Protein AF-A0A3R8XPY3-F1 (afdb_monomer_lite)

Foldseek 3Di:
DDDDDDDPCVVCVQDDPNDGNPDDDDPVVVVVVVVVVVVCVVCVVVCVVVVVVVCVVVDDDDPDDDDDDDDDDDDPDDWAWPDAPDDPPDDDDPPDDGTDTHDVVVVVVVVVVVPDPDDPPDPDPPPPPPDD

Structure (mmCIF, N/CA/C/O backbone):
data_AF-A0A3R8XPY3-F1
#
_entry.id   AF-A0A3R8XPY3-F1
#
loop_
_atom_site.group_PDB
_atom_site.id
_atom_site.type_symbol
_atom_site.label_atom_id
_atom_site.label_alt_id
_atom_site.label_comp_id
_atom_site.label_asym_id
_atom_site.label_entity_id
_atom_site.label_seq_id
_atom_site.pdbx_PDB_ins_code
_atom_site.Cartn_x
_atom_site.Cartn_y
_atom_site.Cartn_z
_atom_site.occupancy
_atom_site.B_iso_or_equiv
_atom_site.auth_seq_id
_atom_site.auth_comp_id
_atom_site.auth_asym_id
_atom_site.auth_atom_id
_atom_site.pdbx_PDB_model_num
ATOM 1 N N . MET A 1 1 ? -31.331 -24.062 71.871 1.00 56.03 1 MET A N 1
ATOM 2 C CA . MET A 1 1 ? -32.755 -23.672 71.747 1.00 56.03 1 MET A CA 1
ATOM 3 C C . MET A 1 1 ? -32.910 -22.832 70.481 1.00 56.03 1 MET A C 1
ATOM 5 O O . MET A 1 1 ? -32.129 -21.908 70.309 1.00 56.03 1 MET A O 1
ATOM 9 N N . LYS A 1 2 ? -33.806 -23.194 69.549 1.00 61.88 2 LYS A N 1
ATOM 10 C CA . LYS A 1 2 ? -33.984 -22.514 68.246 1.00 61.88 2 LYS A CA 1
ATOM 11 C C . LYS A 1 2 ? -35.329 -21.785 68.262 1.00 61.88 2 LYS A C 1
ATOM 13 O O . LYS A 1 2 ? -36.361 -22.442 68.312 1.00 61.88 2 LYS A O 1
ATOM 18 N N . ILE A 1 3 ? -35.306 -20.456 68.245 1.00 76.81 3 ILE A N 1
ATOM 19 C CA . ILE A 1 3 ? -36.506 -19.610 68.221 1.00 76.81 3 ILE A CA 1
ATOM 20 C C . ILE A 1 3 ? -36.728 -19.188 66.766 1.00 76.81 3 ILE A C 1
ATOM 22 O O . ILE A 1 3 ? -35.792 -18.726 66.115 1.00 76.81 3 ILE A O 1
ATOM 26 N N . ARG A 1 4 ? -37.935 -19.403 66.233 1.00 76.19 4 ARG A N 1
ATOM 27 C CA . ARG A 1 4 ? -38.327 -18.958 64.890 1.00 76.19 4 ARG A CA 1
ATOM 28 C C . ARG A 1 4 ? -39.340 -17.831 65.043 1.00 76.19 4 ARG A C 1
ATOM 30 O O . ARG A 1 4 ? -40.392 -18.038 65.637 1.00 76.19 4 ARG A O 1
ATOM 37 N N . PHE A 1 5 ? -39.014 -16.658 64.516 1.00 74.44 5 PHE A N 1
ATOM 38 C CA . PHE A 1 5 ? -39.911 -15.509 64.476 1.00 74.44 5 PHE A CA 1
ATOM 39 C C . PHE A 1 5 ? -40.626 -15.511 63.128 1.00 74.44 5 PHE A C 1
ATOM 41 O O . PHE A 1 5 ? -40.144 -14.921 62.174 1.00 74.44 5 PHE A O 1
ATOM 48 N N . SER A 1 6 ? -41.743 -16.228 63.022 1.00 70.56 6 SER A N 1
ATOM 49 C CA . SER A 1 6 ? -42.625 -16.135 61.856 1.00 70.56 6 SER A CA 1
ATOM 50 C C . SER A 1 6 ? -43.703 -15.095 62.147 1.00 70.56 6 SER A C 1
ATOM 52 O O . SER A 1 6 ? -44.677 -15.395 62.836 1.00 70.56 6 SER A O 1
ATOM 54 N N . SER A 1 7 ? -43.510 -13.863 61.674 1.00 73.75 7 SER A N 1
ATOM 55 C CA . SER A 1 7 ? -44.508 -12.795 61.794 1.00 73.75 7 SER A CA 1
ATOM 56 C C . SER A 1 7 ? -45.301 -12.679 60.495 1.00 73.75 7 SER A C 1
ATOM 58 O O . SER A 1 7 ? -44.720 -12.621 59.414 1.00 73.75 7 SER A O 1
ATOM 60 N N . SER A 1 8 ? -46.630 -12.598 60.582 1.00 66.81 8 SER A N 1
ATOM 61 C CA . SER A 1 8 ? -47.526 -12.415 59.427 1.00 66.81 8 SER A CA 1
ATOM 62 C C . SER A 1 8 ? -47.186 -11.176 58.583 1.00 66.81 8 SER A C 1
ATOM 64 O O . SER A 1 8 ? -47.416 -11.164 57.373 1.00 66.81 8 SER A O 1
ATOM 66 N N . LYS A 1 9 ? -46.540 -10.172 59.191 1.00 68.38 9 LYS A N 1
ATOM 67 C CA . LYS A 1 9 ? -46.055 -8.956 58.523 1.00 68.38 9 LYS A CA 1
ATOM 68 C C . LYS A 1 9 ? -44.892 -9.193 57.548 1.00 68.38 9 LYS A C 1
ATOM 70 O O . LYS A 1 9 ? -44.681 -8.386 56.650 1.00 68.38 9 LYS A O 1
ATOM 75 N N . GLU A 1 10 ? -44.150 -10.293 57.698 1.00 69.38 10 GLU A N 1
ATOM 76 C CA . GLU A 1 10 ? -43.049 -10.668 56.796 1.00 69.38 10 GLU A CA 1
ATOM 77 C C . GLU A 1 10 ? -43.572 -11.221 55.461 1.00 69.38 10 GLU A C 1
ATOM 79 O O . GLU A 1 10 ? -43.014 -10.937 54.404 1.00 69.38 10 GLU A O 1
ATOM 84 N N . GLN A 1 11 ? -44.681 -11.967 55.503 1.00 71.38 11 GLN A N 1
ATOM 85 C CA . GLN A 1 11 ? -45.302 -12.564 54.317 1.00 71.38 11 GLN A CA 1
ATOM 86 C C . GLN A 1 11 ? -46.193 -11.576 53.560 1.00 71.38 11 GLN A C 1
ATOM 88 O O . GLN A 1 11 ? -46.249 -11.621 52.333 1.00 71.38 11 GLN A O 1
ATOM 93 N N . GLN A 1 12 ? -46.888 -10.684 54.273 1.00 70.62 12 GLN A N 1
ATOM 94 C CA . GLN A 1 12 ? -47.794 -9.699 53.678 1.00 70.62 12 GLN A CA 1
ATOM 95 C C . GLN A 1 12 ? -47.474 -8.290 54.195 1.00 70.62 12 GLN A C 1
ATOM 97 O O . GLN A 1 12 ? -48.227 -7.731 54.990 1.00 70.62 12 GLN A O 1
ATOM 102 N N . PRO A 1 13 ? -46.373 -7.671 53.725 1.00 71.00 13 PRO A N 1
ATOM 103 C CA . PRO A 1 13 ? -45.927 -6.357 54.200 1.00 71.00 13 PRO A CA 1
ATOM 104 C C . PRO A 1 13 ? -46.901 -5.219 53.858 1.00 71.00 13 PRO A C 1
ATOM 106 O O . PRO A 1 13 ? -46.727 -4.099 54.322 1.00 71.00 13 PRO A O 1
ATOM 109 N N . THR A 1 14 ? -47.900 -5.494 53.018 1.00 75.19 14 THR A N 1
ATOM 110 C CA . THR A 1 14 ? -48.929 -4.557 52.549 1.00 75.19 14 THR A CA 1
ATOM 111 C C . THR A 1 14 ? -50.243 -4.660 53.338 1.00 75.19 14 THR A C 1
ATOM 113 O O . THR A 1 14 ? -51.165 -3.895 53.067 1.00 75.19 14 THR A O 1
ATOM 116 N N . GLN A 1 15 ? -50.346 -5.587 54.298 1.00 74.94 15 GLN A N 1
ATOM 117 C CA . GLN A 1 15 ? -51.476 -5.691 55.225 1.00 74.94 15 GLN A CA 1
ATOM 118 C C . GLN A 1 15 ? -51.039 -5.304 56.639 1.00 74.94 15 GLN A C 1
ATOM 120 O O . GLN A 1 15 ? -50.058 -5.833 57.161 1.00 74.94 15 GLN A O 1
ATOM 125 N N . ASP A 1 16 ? -51.802 -4.426 57.284 1.00 72.12 16 ASP A N 1
ATOM 126 C CA . ASP A 1 16 ? -51.691 -4.149 58.717 1.00 72.12 16 ASP A CA 1
ATOM 127 C C . ASP A 1 16 ? -53.064 -4.401 59.346 1.00 72.12 16 ASP A C 1
ATOM 129 O O . ASP A 1 16 ? -54.061 -3.824 58.922 1.00 72.12 16 ASP A O 1
ATOM 133 N N . GLN A 1 17 ? -53.137 -5.315 60.319 1.00 73.62 17 GLN A N 1
ATOM 134 C CA . GLN A 1 17 ? -54.380 -5.660 61.035 1.00 73.62 17 GLN A CA 1
ATOM 135 C C . GLN A 1 17 ? -55.571 -6.045 60.124 1.00 73.62 17 GLN A C 1
ATOM 137 O O . GLN A 1 17 ? -56.724 -5.779 60.450 1.00 73.62 17 GLN A O 1
ATOM 142 N N . GLY A 1 18 ? -55.306 -6.670 58.969 1.00 73.06 18 GLY A N 1
ATOM 143 C CA . GLY A 1 18 ? -56.343 -7.068 58.004 1.00 73.06 18 GLY A CA 1
ATOM 144 C C . GLY A 1 18 ? -56.825 -5.944 57.077 1.00 73.06 18 GLY A C 1
ATOM 145 O O . GLY A 1 18 ? -57.664 -6.190 56.214 1.00 73.06 18 GLY A O 1
ATOM 146 N N . LEU A 1 19 ? -56.272 -4.734 57.204 1.00 76.38 19 LEU A N 1
ATOM 147 C CA . LEU A 1 19 ? -56.508 -3.612 56.297 1.00 76.38 19 LEU A CA 1
ATOM 148 C C . LEU A 1 19 ? -55.343 -3.483 55.307 1.00 76.38 19 LEU A C 1
ATOM 150 O O . LEU A 1 19 ? -54.168 -3.526 55.682 1.00 76.38 19 LEU A O 1
ATOM 154 N N . GLN A 1 20 ? -55.668 -3.331 54.022 1.00 78.19 20 GLN A N 1
ATOM 155 C CA . GLN A 1 20 ? -54.670 -3.125 52.976 1.00 78.19 20 GLN A CA 1
ATOM 156 C C . GLN A 1 20 ? -54.136 -1.692 53.060 1.00 78.19 20 GLN A C 1
ATOM 158 O O . GLN A 1 20 ? -54.865 -0.729 52.824 1.00 78.19 20 GLN A O 1
ATOM 163 N N . VAL A 1 21 ? -52.853 -1.546 53.384 1.00 80.25 21 VAL A N 1
ATOM 164 C CA . VAL A 1 2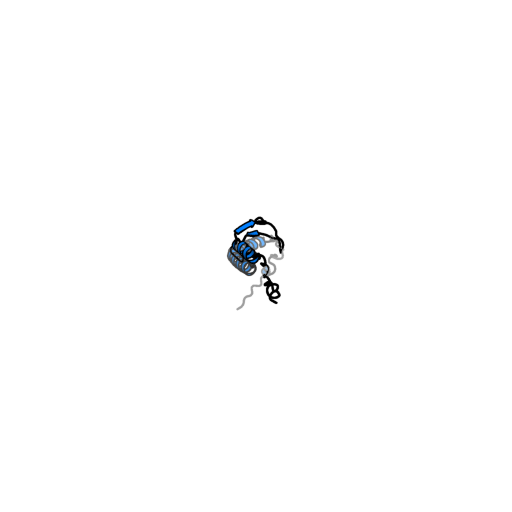1 ? -52.188 -0.243 53.414 1.00 80.25 21 VAL A CA 1
ATOM 165 C C . VAL A 1 21 ? -51.627 0.032 52.028 1.00 80.25 21 VAL A C 1
ATOM 167 O O . VAL A 1 21 ? -50.714 -0.651 51.564 1.00 80.25 21 VAL A O 1
ATOM 170 N N . LEU A 1 22 ? -52.173 1.041 51.349 1.00 78.00 22 LEU A N 1
ATOM 171 C CA . LEU A 1 22 ? -51.686 1.463 50.040 1.00 78.00 22 LEU A CA 1
ATOM 172 C C . LEU A 1 22 ? -50.342 2.188 50.195 1.00 78.00 22 LEU A C 1
ATOM 174 O O . LEU A 1 22 ? -50.270 3.412 50.295 1.00 78.00 22 LEU A O 1
ATOM 178 N N . TYR A 1 23 ? -49.256 1.421 50.234 1.00 77.75 23 TYR A N 1
ATOM 179 C CA . TYR A 1 23 ? -47.913 1.981 50.183 1.00 77.75 23 TYR A CA 1
ATOM 180 C C . TYR A 1 23 ? -47.628 2.555 48.794 1.00 77.75 23 TYR A C 1
ATOM 182 O O . TYR A 1 23 ? -47.934 1.940 47.771 1.00 77.75 23 TYR A O 1
ATOM 190 N N . ALA A 1 24 ? -46.986 3.723 48.754 1.00 73.75 24 ALA A N 1
ATOM 191 C CA . ALA A 1 24 ? -46.522 4.298 47.501 1.00 73.75 24 ALA A CA 1
ATOM 192 C C . ALA A 1 24 ? -45.521 3.343 46.817 1.00 73.75 24 ALA A C 1
ATOM 194 O O . ALA A 1 24 ? -44.626 2.808 47.487 1.00 73.75 24 ALA A O 1
ATOM 195 N N . PRO A 1 25 ? -45.621 3.138 45.491 1.00 74.00 25 PRO A N 1
ATOM 196 C CA . PRO A 1 25 ? -44.678 2.300 44.765 1.00 74.00 25 PRO A CA 1
ATOM 197 C C . PRO A 1 25 ? -43.265 2.871 44.930 1.00 74.00 25 PRO A C 1
ATOM 199 O O . PRO A 1 25 ? -42.967 4.002 44.544 1.00 74.00 25 PRO A O 1
ATOM 202 N N . GLY A 1 26 ? -42.379 2.099 45.559 1.00 73.56 26 GLY A N 1
ATOM 203 C CA . GLY A 1 26 ? -41.027 2.562 45.861 1.00 73.56 26 GLY A CA 1
ATOM 204 C C . GLY A 1 26 ? -40.217 2.820 44.586 1.00 73.56 26 GLY A C 1
ATOM 205 O O . GLY A 1 26 ? -40.106 1.941 43.733 1.00 73.56 26 GLY A O 1
ATOM 206 N N . LYS A 1 27 ? -39.558 3.985 44.484 1.00 74.06 27 LYS A N 1
ATOM 207 C CA . LYS A 1 27 ? -38.661 4.370 43.368 1.00 74.06 27 LYS A CA 1
ATOM 208 C C . LYS A 1 27 ? -37.317 3.619 43.376 1.00 74.06 27 LYS A C 1
ATOM 210 O O . LYS A 1 27 ? -36.253 4.213 43.233 1.00 74.06 27 LYS A O 1
ATOM 215 N N . ARG A 1 28 ? -37.335 2.298 43.551 1.00 77.81 28 ARG A N 1
ATOM 216 C CA . ARG A 1 28 ? -36.128 1.466 43.726 1.00 77.81 28 ARG A CA 1
ATOM 217 C C . ARG A 1 28 ? -35.260 1.413 42.465 1.00 77.81 28 ARG A C 1
ATOM 219 O O . ARG A 1 28 ? -34.055 1.203 42.565 1.00 77.81 28 ARG A O 1
ATOM 226 N N . LEU A 1 29 ? -35.858 1.630 41.291 1.00 80.25 29 LEU A N 1
ATOM 227 C CA . LEU A 1 29 ? -35.159 1.581 40.007 1.00 80.25 29 LEU A CA 1
ATOM 228 C C . LEU A 1 29 ? -34.138 2.718 39.854 1.00 80.25 29 LEU A C 1
ATOM 230 O O . LEU A 1 29 ? -33.006 2.462 39.461 1.00 80.25 29 LEU A O 1
ATOM 234 N N . ALA A 1 30 ? -34.495 3.947 40.244 1.00 81.06 30 ALA A N 1
ATOM 235 C CA . ALA A 1 30 ? -33.601 5.104 40.145 1.00 81.06 30 ALA A CA 1
ATOM 236 C C . ALA A 1 30 ? -32.339 4.939 41.011 1.00 81.06 30 ALA A C 1
ATOM 238 O O . ALA A 1 30 ? -31.238 5.287 40.591 1.00 81.06 30 ALA A O 1
ATOM 239 N N . PHE A 1 31 ? -32.482 4.354 42.205 1.00 83.44 31 PHE A N 1
ATOM 240 C CA . PHE A 1 31 ? -31.347 4.063 43.083 1.00 83.44 31 PHE A CA 1
ATOM 241 C C . PHE A 1 31 ? -30.472 2.921 42.553 1.00 83.44 31 PHE A C 1
ATOM 243 O O . PHE A 1 31 ? -29.251 3.026 42.620 1.00 83.44 31 PHE A O 1
ATOM 250 N N . LYS A 1 32 ? -31.064 1.866 41.974 1.00 87.38 32 LYS A N 1
ATOM 251 C CA . LYS A 1 32 ? -30.298 0.797 41.309 1.00 87.38 32 LYS A CA 1
ATOM 252 C C . LYS A 1 32 ? -29.501 1.332 40.117 1.00 87.38 32 LYS A C 1
ATOM 254 O O . LYS A 1 32 ? -28.331 0.999 39.978 1.00 87.38 32 LYS A O 1
ATOM 259 N N . LEU A 1 33 ? -30.106 2.203 39.306 1.00 92.81 33 LEU A N 1
ATOM 260 C CA . LEU A 1 33 ? -29.444 2.813 38.151 1.00 92.81 33 LEU A CA 1
ATOM 261 C C . LEU A 1 33 ? -28.214 3.627 38.576 1.00 92.81 33 LEU A C 1
ATOM 263 O O . LEU A 1 33 ? -27.145 3.477 37.998 1.00 92.81 33 LEU A O 1
ATOM 267 N N . ARG A 1 34 ? -28.347 4.431 39.640 1.00 93.69 34 ARG A N 1
ATOM 268 C CA . ARG A 1 34 ? -27.233 5.199 40.222 1.00 93.69 34 ARG A CA 1
ATOM 269 C C . ARG A 1 34 ? -26.059 4.306 40.624 1.00 93.69 34 ARG A C 1
ATOM 271 O O . ARG A 1 34 ? -24.921 4.628 40.303 1.00 93.69 34 ARG A O 1
ATOM 278 N N . TRP A 1 35 ? -26.331 3.180 41.283 1.00 95.12 35 TRP A N 1
ATOM 279 C CA . TRP A 1 35 ? -25.289 2.226 41.669 1.00 95.12 35 TRP A CA 1
ATOM 280 C C . TRP A 1 35 ? -24.612 1.567 40.468 1.00 95.12 35 TRP A C 1
ATOM 282 O O . TRP A 1 35 ? -23.389 1.448 40.463 1.00 95.12 35 TRP A O 1
ATOM 292 N N . TYR A 1 36 ? -25.367 1.200 39.430 1.00 95.75 36 TYR A N 1
ATOM 293 C CA . TYR A 1 36 ? -24.773 0.673 38.201 1.00 95.75 36 TYR A CA 1
ATOM 294 C C . TYR A 1 36 ? -23.927 1.710 37.461 1.00 95.75 36 TYR A C 1
ATOM 296 O O . TYR A 1 36 ? -22.892 1.341 36.924 1.00 95.75 36 TYR A O 1
ATOM 304 N N . LEU A 1 37 ? -24.304 2.994 37.471 1.00 95.94 37 LEU A N 1
ATOM 305 C CA . LEU A 1 37 ? -23.480 4.059 36.886 1.00 95.94 37 LEU A CA 1
ATOM 306 C C . LEU A 1 37 ? -22.149 4.224 37.623 1.00 95.94 37 LEU A C 1
ATOM 308 O O . LEU A 1 37 ? -21.117 4.367 36.977 1.00 95.94 37 LEU A O 1
ATOM 312 N N . ILE A 1 38 ? -22.156 4.161 38.958 1.00 95.75 38 ILE A N 1
ATOM 313 C CA . ILE A 1 38 ? -20.918 4.194 39.751 1.00 95.75 38 ILE A CA 1
ATOM 314 C C . ILE A 1 38 ? -20.063 2.960 39.446 1.00 95.75 38 ILE A C 1
ATOM 316 O O . ILE A 1 38 ? -18.877 3.098 39.163 1.00 95.75 38 ILE A O 1
ATOM 320 N N . LEU A 1 39 ? -20.661 1.763 39.444 1.00 96.75 39 LEU A N 1
ATOM 321 C CA . LEU A 1 39 ? -19.968 0.525 39.073 1.00 96.75 39 LEU A CA 1
ATOM 322 C C . LEU A 1 39 ? -19.361 0.615 37.671 1.00 96.75 39 LEU A C 1
ATOM 324 O O . LEU A 1 39 ? -18.202 0.262 37.491 1.00 96.75 39 LEU A O 1
ATOM 328 N N . LEU A 1 40 ? -20.113 1.125 36.695 1.00 96.81 40 LEU A N 1
ATOM 329 C CA . LEU A 1 40 ? -19.642 1.310 35.328 1.00 96.81 40 LEU A CA 1
ATOM 330 C C . LEU A 1 40 ? -18.508 2.336 35.263 1.00 96.81 40 LEU A C 1
ATOM 332 O O . LEU A 1 40 ? -17.534 2.100 34.565 1.00 96.81 40 LEU A O 1
ATOM 336 N N . ALA A 1 41 ? -18.589 3.444 36.003 1.00 96.81 41 ALA A N 1
ATOM 337 C CA . ALA A 1 41 ? -17.529 4.449 36.045 1.00 96.81 41 ALA A CA 1
ATOM 338 C C . ALA A 1 41 ? -16.225 3.883 36.631 1.00 96.81 41 ALA A C 1
ATOM 340 O O . ALA A 1 41 ? -15.150 4.138 36.097 1.00 96.81 41 ALA A O 1
ATOM 341 N N . VAL A 1 42 ? -16.322 3.069 37.685 1.00 97.81 42 VAL A N 1
ATOM 342 C CA . VAL A 1 42 ? -15.167 2.395 38.300 1.00 97.81 42 VAL A CA 1
ATOM 343 C C . VAL A 1 42 ? -14.612 1.290 37.394 1.00 97.81 42 VAL A C 1
ATOM 345 O O . VAL A 1 42 ? -13.399 1.122 37.305 1.00 97.81 42 VAL A O 1
ATOM 348 N N . LEU A 1 43 ? -15.478 0.553 36.694 1.00 97.88 43 LEU A N 1
ATOM 349 C CA . LEU A 1 43 ? -15.085 -0.531 35.787 1.00 97.88 43 LEU A CA 1
ATOM 350 C C . LEU A 1 43 ? -14.671 -0.031 34.390 1.00 97.88 43 LEU A C 1
ATOM 352 O O . LEU A 1 43 ? -14.037 -0.766 33.639 1.00 97.88 43 LEU A O 1
ATOM 356 N N . SER A 1 44 ? -15.001 1.214 34.043 1.00 97.50 44 SER A N 1
ATOM 357 C CA . SER A 1 44 ? -14.710 1.868 32.761 1.00 97.50 44 SER A CA 1
ATOM 358 C C . SER A 1 44 ? -13.262 1.690 32.295 1.00 97.50 44 SER A C 1
ATOM 360 O O . SER A 1 44 ? -13.074 1.169 31.195 1.00 97.50 44 SER A O 1
ATOM 362 N N . PRO A 1 45 ? -12.228 2.028 33.097 1.00 97.12 45 PRO A N 1
ATOM 363 C CA . PRO A 1 45 ? -10.842 1.862 32.663 1.00 97.12 45 PRO A CA 1
ATOM 364 C C . PRO A 1 45 ? -10.493 0.404 32.346 1.00 97.12 45 PRO A C 1
ATOM 366 O O . PRO A 1 45 ? -9.736 0.150 31.413 1.00 97.12 45 PRO A O 1
ATOM 369 N N . LEU A 1 46 ? -11.080 -0.561 33.063 1.00 97.19 46 LEU A N 1
ATOM 370 C CA . LEU A 1 46 ? -10.858 -1.982 32.803 1.00 97.19 46 LEU A CA 1
ATOM 371 C C . LEU A 1 46 ? -11.550 -2.438 31.512 1.00 97.19 46 LEU A C 1
ATOM 373 O O . LEU A 1 46 ? -10.938 -3.135 30.708 1.00 97.19 46 LEU A O 1
ATOM 377 N N . LEU A 1 47 ? -12.799 -2.016 31.287 1.00 96.69 47 LEU A N 1
ATOM 378 C CA . LEU A 1 47 ? -13.523 -2.291 30.041 1.00 96.69 47 LEU A CA 1
ATOM 379 C C . LEU A 1 47 ? -12.816 -1.671 28.835 1.00 96.69 47 LEU A C 1
ATOM 381 O O . LEU A 1 47 ? -12.719 -2.309 27.790 1.00 96.69 47 LEU A O 1
ATOM 385 N N . TRP A 1 48 ? -12.298 -0.451 28.987 1.00 96.50 48 TRP A N 1
ATOM 386 C CA . TRP A 1 48 ? -11.543 0.234 27.945 1.00 96.50 48 TRP A CA 1
ATOM 387 C C . TRP A 1 48 ? -10.245 -0.503 27.611 1.00 96.50 48 TRP A C 1
ATOM 389 O O . TRP A 1 48 ? -9.957 -0.715 26.437 1.00 96.50 48 TRP A O 1
ATOM 399 N N . LEU A 1 49 ? -9.495 -0.946 28.625 1.00 96.81 49 LEU A N 1
ATOM 400 C CA . LEU A 1 49 ? -8.262 -1.711 28.436 1.00 96.81 49 LEU A CA 1
ATOM 401 C C . LEU A 1 49 ? -8.527 -3.055 27.742 1.00 96.81 49 LEU A C 1
ATOM 403 O O . LEU A 1 49 ? -7.822 -3.437 26.813 1.00 96.81 49 LEU A O 1
ATOM 407 N N . LEU A 1 50 ? -9.564 -3.771 28.180 1.00 96.50 50 LEU A N 1
ATOM 408 C CA . LEU A 1 50 ? -9.918 -5.068 27.612 1.00 96.50 50 LEU A CA 1
ATOM 409 C C . LEU A 1 50 ? -10.430 -4.924 26.174 1.00 96.50 50 LEU A C 1
ATOM 411 O O . LEU A 1 50 ? -10.080 -5.719 25.305 1.00 96.50 50 LEU A O 1
ATOM 415 N N . GLY A 1 51 ? -11.227 -3.884 25.920 1.00 95.81 51 GLY A N 1
ATOM 416 C CA . GLY A 1 51 ? -11.741 -3.555 24.597 1.00 95.81 51 GLY A CA 1
ATOM 417 C C . GLY A 1 51 ? -10.633 -3.151 23.632 1.00 95.81 51 GLY A C 1
ATOM 418 O O . GLY A 1 51 ? -10.595 -3.667 22.523 1.00 95.81 51 GLY A O 1
ATOM 419 N N . SER A 1 52 ? -9.706 -2.282 24.044 1.00 92.06 52 SER A N 1
ATOM 420 C CA . SER A 1 52 ? -8.591 -1.863 23.188 1.00 92.06 52 SER A CA 1
ATOM 421 C C . SER A 1 52 ? -7.659 -3.026 22.857 1.00 92.06 52 SER A C 1
ATOM 423 O O . SER A 1 52 ? -7.275 -3.184 21.700 1.00 92.06 52 SER A O 1
ATOM 425 N N . TRP A 1 53 ? -7.369 -3.887 23.835 1.00 94.75 53 TRP A N 1
ATOM 426 C CA . TRP A 1 53 ? -6.568 -5.088 23.622 1.00 94.75 53 TRP A CA 1
ATOM 427 C C . TRP A 1 53 ? -7.249 -6.073 22.663 1.00 94.75 53 TRP A C 1
ATOM 429 O O . TRP A 1 53 ? -6.625 -6.542 21.714 1.00 94.75 53 TRP A O 1
ATOM 439 N N . LEU A 1 54 ? -8.545 -6.343 22.860 1.00 94.81 54 LEU A N 1
ATOM 440 C CA . LEU A 1 54 ? -9.311 -7.240 21.994 1.00 94.81 54 LEU A CA 1
ATOM 441 C C . LEU A 1 54 ? -9.461 -6.679 20.572 1.00 94.81 54 LEU A C 1
ATOM 443 O O . LEU A 1 54 ? -9.296 -7.416 19.606 1.00 94.81 54 LEU A O 1
ATOM 447 N N . LEU A 1 55 ? -9.740 -5.380 20.434 1.00 91.81 55 LEU A N 1
ATOM 448 C CA . LEU A 1 55 ? -9.823 -4.713 19.135 1.00 91.81 55 LEU A CA 1
ATOM 449 C C . LEU A 1 55 ? -8.478 -4.759 18.408 1.00 91.81 55 LEU A C 1
ATOM 451 O O . LEU A 1 55 ? -8.461 -5.120 17.240 1.00 91.81 55 LEU A O 1
ATOM 455 N N . GLY A 1 56 ? -7.364 -4.479 19.090 1.00 88.06 56 GLY A N 1
ATOM 456 C CA . GLY A 1 56 ? -6.026 -4.581 18.500 1.00 88.06 56 GLY A CA 1
ATOM 457 C C . GLY A 1 56 ? -5.635 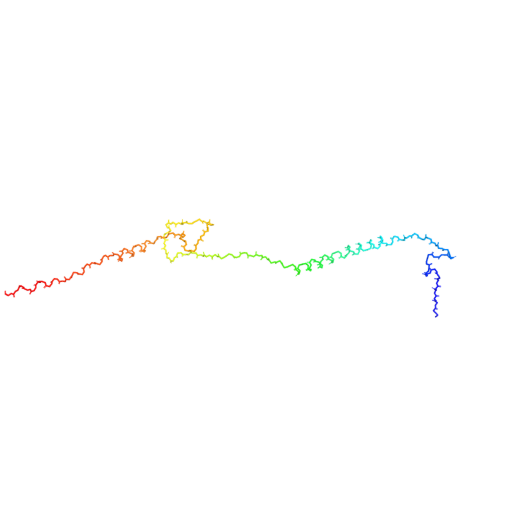-6.011 18.112 1.00 88.06 56 GLY A C 1
ATOM 458 O O . GLY A 1 56 ? -4.900 -6.204 17.151 1.00 88.06 56 GLY A O 1
ATOM 459 N N . ALA A 1 57 ? -6.147 -7.023 18.818 1.00 88.69 57 ALA A N 1
ATOM 460 C CA . ALA A 1 57 ? -5.930 -8.425 18.464 1.00 88.69 57 ALA A CA 1
ATOM 461 C C . ALA A 1 57 ? -6.770 -8.882 17.256 1.00 88.69 57 ALA A C 1
ATOM 463 O O . ALA A 1 57 ? -6.353 -9.777 16.523 1.00 88.69 57 ALA A O 1
ATOM 464 N N . LEU A 1 58 ? -7.959 -8.300 17.057 1.00 91.00 58 LEU A N 1
ATOM 465 C CA . LEU A 1 58 ? -8.871 -8.650 15.962 1.00 91.00 58 LEU A CA 1
ATOM 466 C C . LEU A 1 58 ? -8.636 -7.815 14.694 1.00 91.00 58 LEU A C 1
ATOM 468 O O . LEU A 1 58 ? -8.864 -8.310 13.589 1.00 91.00 58 LEU A O 1
ATOM 472 N N . LEU A 1 59 ? -8.208 -6.557 14.830 1.00 90.25 59 LEU A N 1
ATOM 473 C CA . LEU A 1 59 ? -7.890 -5.680 13.706 1.00 90.25 59 LEU A CA 1
ATOM 474 C C . LEU A 1 59 ? -6.453 -5.929 13.256 1.00 90.25 59 LEU A C 1
ATOM 476 O O . LEU A 1 59 ? -5.493 -5.492 13.882 1.00 90.25 59 LEU A O 1
ATOM 480 N N . VAL A 1 60 ? -6.313 -6.607 12.121 1.00 83.75 60 VAL A N 1
ATOM 481 C CA . VAL A 1 60 ? -5.021 -6.764 11.454 1.00 83.75 60 VAL A CA 1
ATOM 482 C C . VAL A 1 60 ? -4.733 -5.502 10.642 1.00 83.75 60 VAL A C 1
ATOM 484 O O . VAL A 1 60 ? -5.290 -5.304 9.562 1.00 83.75 60 VAL A O 1
ATOM 487 N N . GLU A 1 61 ? -3.853 -4.644 11.152 1.00 81.62 61 GLU A N 1
ATOM 488 C CA . GLU A 1 61 ? -3.300 -3.524 10.388 1.00 81.62 61 GLU A CA 1
ATOM 489 C C . GLU A 1 61 ? -2.191 -4.037 9.462 1.00 81.62 61 GLU A C 1
ATOM 491 O O . GLU A 1 61 ? -1.055 -4.262 9.873 1.00 81.62 61 GLU A O 1
ATOM 496 N N . ALA A 1 62 ? -2.531 -4.258 8.192 1.00 83.06 62 ALA A N 1
ATOM 497 C CA . ALA A 1 62 ? -1.569 -4.633 7.163 1.00 83.06 62 ALA A CA 1
ATOM 498 C C . ALA A 1 62 ? -1.207 -3.394 6.322 1.00 83.06 62 ALA A C 1
ATOM 500 O O . ALA A 1 62 ? -2.024 -2.975 5.494 1.00 83.06 62 ALA A O 1
ATOM 501 N N . PRO A 1 63 ? -0.015 -2.787 6.501 1.00 84.12 63 PRO A N 1
ATOM 502 C CA . PRO A 1 63 ? 0.418 -1.699 5.635 1.00 84.12 63 PRO A CA 1
ATOM 503 C C . PRO A 1 63 ? 0.565 -2.232 4.207 1.00 84.12 63 PRO A C 1
ATOM 505 O O . PRO A 1 63 ? 1.390 -3.101 3.928 1.00 84.12 63 PRO A O 1
ATOM 508 N N . ALA A 1 64 ? -0.264 -1.731 3.296 1.00 86.25 64 ALA A N 1
ATOM 509 C CA . ALA A 1 64 ? -0.210 -2.126 1.899 1.00 86.25 64 ALA A CA 1
ATOM 510 C C . ALA A 1 64 ? 0.945 -1.401 1.197 1.00 86.25 64 ALA A C 1
ATOM 512 O O . ALA A 1 64 ? 0.989 -0.170 1.171 1.00 86.25 64 ALA A O 1
ATOM 513 N N . GLN A 1 65 ? 1.859 -2.162 0.592 1.00 88.94 65 GLN A N 1
ATOM 514 C CA . GLN A 1 65 ? 2.888 -1.623 -0.293 1.00 88.94 65 GLN A CA 1
ATOM 515 C C . GLN A 1 65 ? 2.575 -2.006 -1.739 1.00 88.94 65 GLN A C 1
ATOM 517 O O . GLN A 1 65 ? 2.408 -3.180 -2.066 1.00 88.94 65 GLN A O 1
ATOM 522 N N . LEU A 1 66 ? 2.513 -1.005 -2.617 1.00 89.69 66 LEU A N 1
ATOM 523 C CA . LEU A 1 66 ? 2.357 -1.212 -4.053 1.00 89.69 66 LEU A CA 1
ATOM 524 C C . LEU A 1 66 ? 3.739 -1.415 -4.678 1.00 89.69 66 LEU A C 1
ATOM 526 O O . LEU A 1 66 ? 4.555 -0.494 -4.703 1.00 89.69 66 LEU A O 1
ATOM 530 N N . VAL A 1 67 ? 4.001 -2.621 -5.180 1.00 88.44 67 VAL A N 1
ATOM 531 C CA . VAL A 1 67 ? 5.218 -2.939 -5.935 1.00 88.44 67 VAL A CA 1
ATOM 532 C C . VAL A 1 67 ? 4.855 -3.000 -7.4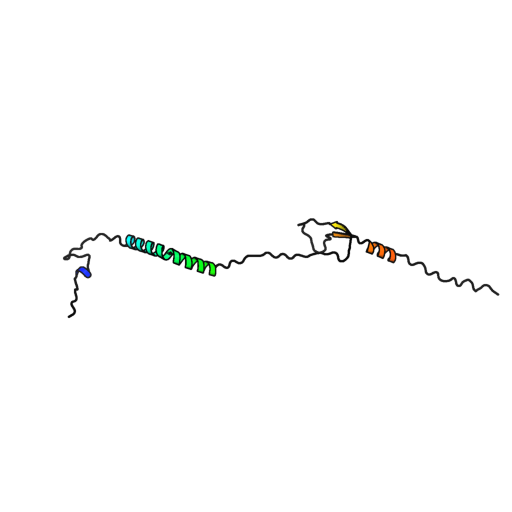12 1.00 88.44 67 VAL A C 1
ATOM 534 O O . VAL A 1 67 ? 4.071 -3.850 -7.830 1.00 88.44 67 VAL A O 1
ATOM 537 N N . LEU A 1 68 ? 5.408 -2.080 -8.201 1.00 90.31 68 LEU A N 1
ATOM 538 C CA . LEU A 1 68 ? 5.245 -2.075 -9.652 1.00 90.31 68 LEU A CA 1
ATOM 539 C C . LEU A 1 68 ? 6.430 -2.791 -10.298 1.00 90.31 68 LEU A C 1
ATOM 541 O O . LEU A 1 68 ? 7.575 -2.624 -9.876 1.00 90.31 68 LEU A O 1
ATOM 545 N N . ALA A 1 69 ? 6.154 -3.561 -11.348 1.00 88.12 69 ALA A N 1
ATOM 546 C CA . ALA A 1 69 ? 7.203 -4.126 -12.179 1.00 88.12 69 ALA A CA 1
ATOM 547 C C . ALA A 1 69 ? 7.925 -2.985 -12.912 1.00 88.12 69 ALA A C 1
ATOM 549 O O . ALA A 1 69 ? 7.315 -2.270 -13.706 1.00 88.12 69 ALA A O 1
ATOM 550 N N . ASN A 1 70 ? 9.216 -2.812 -12.635 1.00 90.44 70 ASN A N 1
ATOM 551 C CA . ASN A 1 70 ? 10.071 -1.851 -13.321 1.00 90.44 70 ASN A CA 1
ATOM 552 C C . ASN A 1 70 ? 11.107 -2.608 -14.157 1.00 90.44 70 ASN A C 1
ATOM 554 O O . ASN A 1 70 ? 11.697 -3.577 -13.683 1.00 90.44 70 ASN A O 1
ATOM 558 N N . THR A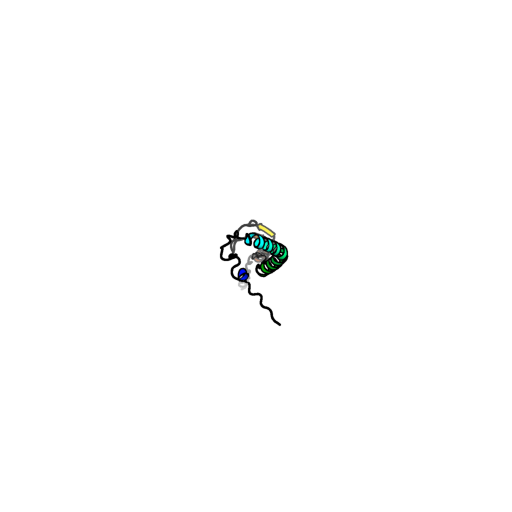 1 71 ? 11.321 -2.174 -15.396 1.00 89.69 71 THR A N 1
ATOM 559 C CA . THR A 1 71 ? 12.312 -2.766 -16.301 1.00 89.69 71 THR A CA 1
ATOM 560 C C . THR A 1 71 ? 13.349 -1.712 -16.648 1.00 89.69 71 THR A C 1
ATOM 562 O O . THR A 1 71 ? 13.034 -0.710 -17.286 1.00 89.69 71 THR A O 1
ATOM 565 N N . GLU A 1 72 ? 14.597 -1.943 -16.249 1.00 90.31 72 GLU A N 1
ATOM 566 C CA . GLU A 1 72 ? 15.712 -1.088 -16.646 1.00 90.31 72 GLU A CA 1
ATOM 567 C C . GLU A 1 72 ? 16.217 -1.485 -18.036 1.00 90.31 72 GLU A C 1
ATOM 569 O O . GLU A 1 72 ? 16.656 -2.614 -18.257 1.00 90.31 72 GLU A O 1
ATOM 574 N N . LEU A 1 73 ? 16.196 -0.539 -18.973 1.00 89.12 73 LEU A N 1
ATOM 575 C CA . LEU A 1 73 ? 16.780 -0.711 -20.300 1.00 89.12 73 LEU A CA 1
ATOM 576 C C . LEU A 1 73 ? 18.169 -0.078 -20.325 1.00 89.12 73 LEU A C 1
ATOM 578 O O . LEU A 1 73 ? 18.326 1.110 -20.045 1.00 89.12 73 LEU A O 1
ATOM 582 N N . ARG A 1 74 ? 19.183 -0.874 -20.671 1.00 90.56 74 ARG A N 1
ATOM 583 C CA . ARG A 1 74 ? 20.577 -0.427 -20.781 1.00 90.56 74 ARG A CA 1
ATOM 584 C C . ARG A 1 74 ? 21.094 -0.647 -22.196 1.00 90.56 74 ARG A C 1
ATOM 586 O O . ARG A 1 74 ? 20.758 -1.643 -22.838 1.00 90.56 74 ARG A O 1
ATOM 593 N N . ALA A 1 75 ? 21.920 0.280 -22.676 1.00 88.88 75 ALA A N 1
ATOM 594 C CA . ALA A 1 75 ? 22.644 0.093 -23.927 1.00 88.88 75 ALA A CA 1
ATOM 595 C C . ALA A 1 75 ? 23.646 -1.061 -23.769 1.00 88.88 75 ALA A C 1
ATOM 597 O O . ALA A 1 75 ? 24.310 -1.169 -22.739 1.00 88.88 75 ALA A O 1
ATOM 598 N N . ARG A 1 76 ? 23.732 -1.936 -24.778 1.00 86.81 76 ARG A N 1
ATOM 599 C CA . ARG A 1 76 ? 24.658 -3.083 -24.762 1.00 86.81 76 ARG A CA 1
ATOM 600 C C . ARG A 1 76 ? 26.111 -2.663 -24.944 1.00 86.81 76 ARG A C 1
ATOM 602 O O . ARG A 1 76 ? 27.001 -3.304 -24.403 1.00 86.81 76 ARG A O 1
ATOM 609 N N . GLU A 1 77 ? 26.323 -1.598 -25.705 1.00 87.75 77 GLU A N 1
ATOM 610 C CA . GLU A 1 77 ? 27.637 -1.067 -26.043 1.00 87.75 77 GLU A CA 1
ATOM 611 C C . GLU A 1 77 ? 27.647 0.457 -25.892 1.00 87.75 77 GLU A C 1
ATOM 613 O O . GLU A 1 77 ? 26.576 1.080 -25.922 1.00 87.75 77 GLU A O 1
ATOM 618 N N . PRO A 1 78 ? 28.833 1.070 -25.729 1.00 87.94 78 PRO A N 1
ATOM 619 C CA . PRO A 1 78 ? 28.975 2.518 -25.735 1.00 87.94 78 PRO A CA 1
ATOM 620 C C . PRO A 1 78 ? 28.444 3.100 -27.046 1.00 87.94 78 PRO A C 1
ATOM 622 O O . PRO A 1 78 ? 28.868 2.718 -28.133 1.00 87.94 78 PRO A O 1
ATOM 625 N N . ALA A 1 79 ? 27.500 4.027 -26.944 1.00 90.50 79 ALA A N 1
ATOM 626 C CA . ALA A 1 79 ? 26.907 4.688 -28.095 1.00 90.50 79 ALA A CA 1
ATOM 627 C C . ALA A 1 79 ? 26.465 6.103 -27.716 1.00 90.50 79 ALA A C 1
ATOM 629 O O . ALA A 1 79 ? 26.123 6.383 -26.565 1.00 90.50 79 ALA A O 1
ATOM 630 N N . GLN A 1 80 ? 26.455 6.996 -28.698 1.00 91.88 80 GLN A N 1
ATOM 631 C CA . GLN A 1 80 ? 25.948 8.350 -28.553 1.00 91.88 80 GLN A CA 1
ATOM 632 C C . GLN A 1 80 ? 24.420 8.348 -28.665 1.00 91.88 80 GLN A C 1
ATOM 634 O O . GLN A 1 80 ? 23.851 7.770 -29.589 1.00 91.88 80 GLN A O 1
ATOM 639 N N . VAL A 1 81 ? 23.733 9.024 -27.743 1.00 93.69 81 VAL A N 1
ATOM 640 C CA . VAL A 1 81 ? 22.277 9.203 -27.830 1.00 93.69 81 VAL A CA 1
ATOM 641 C C . VAL A 1 81 ? 21.977 10.228 -28.923 1.00 93.69 81 VAL A C 1
ATOM 643 O O . VAL A 1 81 ? 22.300 11.401 -28.756 1.00 93.69 81 VAL A O 1
ATOM 646 N N . GLN A 1 82 ? 21.361 9.804 -30.031 1.00 92.81 82 GLN A N 1
ATOM 647 C CA . GLN A 1 82 ? 20.906 10.743 -31.061 1.00 92.81 82 GLN A CA 1
ATOM 648 C C . GLN A 1 82 ? 19.581 11.388 -30.662 1.00 92.81 82 GLN A C 1
ATOM 650 O O . GLN A 1 82 ? 19.416 12.601 -30.758 1.00 92.81 82 GLN A O 1
ATOM 655 N N . GLN A 1 83 ? 18.615 10.566 -30.243 1.00 93.25 83 GLN A N 1
ATOM 656 C CA . GLN A 1 83 ? 17.262 11.035 -29.976 1.00 93.25 83 GLN A CA 1
ATOM 657 C C . GLN A 1 83 ? 16.543 10.141 -28.969 1.00 93.25 83 GLN A C 1
ATOM 659 O O . GLN A 1 83 ? 16.623 8.914 -29.036 1.00 93.25 83 GLN A O 1
ATOM 664 N N . ILE A 1 84 ? 15.779 10.773 -28.081 1.00 94.56 84 ILE A N 1
ATOM 665 C CA . ILE A 1 84 ? 14.810 10.126 -27.195 1.00 94.56 84 ILE A CA 1
ATOM 666 C C . ILE A 1 84 ? 13.423 10.396 -27.784 1.00 94.56 84 ILE A C 1
ATOM 668 O O . ILE A 1 84 ? 13.073 11.549 -28.031 1.00 94.56 84 ILE A O 1
ATOM 672 N N . LEU A 1 85 ? 12.665 9.337 -28.069 1.00 94.31 85 LEU A N 1
ATOM 673 C CA . LEU A 1 85 ? 11.397 9.416 -28.806 1.00 94.31 85 LEU A CA 1
ATOM 674 C C . LEU A 1 85 ? 10.165 9.436 -27.898 1.00 94.31 85 LEU A C 1
ATOM 676 O O . LEU A 1 85 ? 9.058 9.608 -28.394 1.00 94.31 85 LEU A O 1
ATOM 680 N N . VAL A 1 86 ? 10.356 9.270 -26.592 1.00 94.88 86 VAL A N 1
ATOM 681 C CA . VAL A 1 86 ? 9.281 9.179 -25.600 1.00 94.88 86 VAL A CA 1
ATOM 682 C C . VAL A 1 86 ? 9.494 10.168 -24.465 1.00 94.88 86 VAL A C 1
ATOM 684 O O . VAL A 1 86 ? 10.625 10.562 -24.163 1.00 94.88 86 VAL A O 1
ATOM 687 N N . ARG A 1 87 ? 8.403 10.570 -23.818 1.00 95.19 87 ARG A N 1
ATOM 688 C CA . ARG A 1 87 ? 8.426 11.455 -22.651 1.00 95.19 87 ARG A CA 1
ATOM 689 C C . ARG A 1 87 ? 8.242 10.667 -21.350 1.00 95.19 87 ARG A C 1
ATOM 691 O O . ARG A 1 87 ? 7.593 9.621 -21.345 1.00 95.19 87 ARG A O 1
ATOM 698 N N . PRO A 1 88 ? 8.764 11.165 -20.216 1.00 93.00 88 PRO A N 1
ATOM 699 C CA . PRO A 1 88 ? 8.480 10.568 -18.915 1.00 93.00 88 PRO A CA 1
ATOM 700 C C . PRO A 1 88 ? 6.968 10.481 -18.653 1.00 93.00 88 PRO A C 1
ATOM 702 O O . PRO A 1 88 ? 6.251 11.465 -18.824 1.00 93.00 88 PRO A O 1
ATOM 705 N N . GLY A 1 89 ? 6.492 9.305 -18.235 1.00 92.38 89 GLY A N 1
ATOM 706 C CA . GLY A 1 89 ? 5.072 9.048 -17.960 1.00 92.38 89 GLY A CA 1
ATOM 707 C C . GLY A 1 89 ? 4.218 8.710 -19.188 1.00 92.38 89 GLY A C 1
ATOM 708 O O . GLY A 1 89 ? 3.024 8.450 -19.043 1.00 92.38 89 GLY A O 1
ATOM 709 N N . GLU A 1 90 ? 4.805 8.688 -20.385 1.00 94.06 90 GLU A N 1
ATOM 710 C CA . GLU A 1 90 ? 4.131 8.231 -21.598 1.00 94.06 90 GLU A CA 1
ATOM 711 C C . GLU A 1 90 ? 3.903 6.712 -21.558 1.00 94.06 90 GLU A C 1
ATOM 713 O O . GLU A 1 90 ? 4.753 5.951 -21.089 1.00 94.06 90 GLU A O 1
ATOM 718 N N . ARG A 1 91 ? 2.737 6.257 -22.032 1.00 93.56 91 ARG A N 1
ATOM 719 C CA . ARG A 1 91 ? 2.455 4.822 -22.170 1.00 93.56 91 ARG A CA 1
ATOM 720 C C . ARG A 1 91 ? 3.123 4.308 -23.435 1.00 93.56 91 ARG A C 1
ATOM 722 O O . ARG A 1 91 ? 2.967 4.911 -24.490 1.00 93.56 91 ARG A O 1
ATOM 729 N N . VAL A 1 92 ? 3.823 3.187 -23.313 1.00 93.56 92 VAL A N 1
ATOM 730 C CA . VAL A 1 92 ? 4.562 2.566 -24.414 1.00 93.56 92 VAL A CA 1
ATOM 731 C C . VAL A 1 92 ? 4.149 1.110 -24.578 1.00 93.56 92 VAL A C 1
ATOM 733 O O . VAL A 1 92 ? 3.781 0.451 -23.603 1.00 93.56 92 VAL A O 1
ATOM 736 N N . GLU A 1 93 ? 4.214 0.611 -25.806 1.00 93.88 93 GLU A N 1
ATOM 737 C CA . GLU A 1 93 ? 3.903 -0.781 -26.136 1.00 93.88 93 GLU A CA 1
ATOM 738 C C . GLU A 1 93 ? 5.174 -1.624 -26.310 1.00 93.88 93 GLU A C 1
ATOM 740 O O . GLU A 1 93 ? 6.275 -1.114 -26.543 1.00 93.88 93 GLU A O 1
ATOM 745 N N . ALA A 1 94 ? 5.034 -2.947 -26.204 1.00 92.06 94 ALA A N 1
ATOM 746 C CA . ALA A 1 94 ? 6.146 -3.861 -26.430 1.00 92.06 94 ALA A CA 1
ATOM 747 C C . ALA A 1 94 ? 6.655 -3.745 -27.878 1.00 92.06 94 ALA A C 1
ATOM 749 O O . ALA A 1 94 ? 5.890 -3.859 -28.831 1.00 92.06 94 ALA A O 1
ATOM 750 N N . GLY A 1 95 ? 7.964 -3.533 -28.038 1.00 92.25 95 GLY A N 1
ATOM 751 C CA . GLY A 1 95 ? 8.599 -3.345 -29.346 1.00 92.25 95 GLY A CA 1
ATOM 752 C C . GLY A 1 95 ? 8.622 -1.897 -29.847 1.00 92.25 95 GLY A C 1
ATOM 753 O O . GLY A 1 95 ? 9.253 -1.627 -30.868 1.00 92.25 95 GLY A O 1
ATOM 754 N N . GLN A 1 96 ? 8.009 -0.950 -29.130 1.00 94.25 96 GLN A N 1
ATOM 755 C CA . GLN A 1 96 ? 8.106 0.468 -29.467 1.00 94.25 96 GLN A CA 1
ATOM 756 C C . GLN A 1 96 ? 9.543 0.979 -29.294 1.00 94.25 96 GLN A C 1
ATOM 758 O O . GLN A 1 96 ? 10.203 0.741 -28.281 1.00 94.25 96 GLN A O 1
ATOM 763 N N . VAL A 1 97 ? 10.033 1.723 -30.287 1.00 93.38 97 VAL A N 1
ATOM 764 C CA . VAL A 1 97 ? 11.370 2.325 -30.242 1.00 93.38 97 VAL A CA 1
ATOM 765 C C . VAL A 1 97 ? 11.360 3.527 -29.298 1.00 93.38 97 VAL A C 1
ATOM 767 O O . VAL A 1 97 ? 10.708 4.530 -29.574 1.00 93.38 97 VAL A O 1
ATOM 770 N N . LEU A 1 98 ? 12.117 3.434 -28.203 1.00 93.88 98 LEU A N 1
ATOM 771 C CA . LEU A 1 98 ? 12.180 4.479 -27.173 1.00 93.88 98 LEU A CA 1
ATOM 772 C C . LEU A 1 98 ? 13.332 5.470 -27.392 1.00 93.88 98 LEU A C 1
ATOM 774 O O . LEU A 1 98 ? 13.185 6.667 -27.153 1.00 93.88 98 LEU A O 1
ATOM 778 N N . VAL A 1 99 ? 14.488 4.973 -27.839 1.00 93.75 99 VAL A N 1
ATOM 779 C CA . VAL A 1 99 ? 15.729 5.745 -27.999 1.00 93.75 99 VAL A CA 1
ATOM 780 C C . VAL A 1 99 ? 16.443 5.298 -29.271 1.00 93.75 99 VAL A C 1
ATOM 782 O O . VAL A 1 99 ? 16.494 4.106 -29.576 1.00 93.75 99 VAL A O 1
ATOM 785 N N . ARG A 1 100 ? 17.020 6.253 -30.001 1.00 93.38 100 ARG A N 1
ATOM 786 C CA . ARG A 1 100 ? 17.938 6.008 -31.118 1.00 93.38 100 ARG A CA 1
ATOM 787 C C . ARG A 1 100 ? 19.364 6.316 -30.681 1.00 93.38 100 ARG A C 1
ATOM 789 O O . ARG A 1 100 ? 19.654 7.422 -30.220 1.00 93.38 100 ARG A O 1
ATOM 796 N N . LEU A 1 101 ? 20.234 5.327 -30.841 1.00 93.50 101 LEU A N 1
ATOM 797 C CA . LEU A 1 101 ? 21.650 5.397 -30.503 1.00 93.50 101 LEU A CA 1
ATOM 798 C C . LEU A 1 101 ? 22.488 5.353 -31.785 1.00 93.50 101 LEU A C 1
ATOM 800 O O . LEU A 1 101 ? 22.138 4.635 -32.720 1.00 93.50 101 LEU A O 1
ATOM 804 N N . ASP A 1 102 ? 23.589 6.099 -31.810 1.00 91.88 102 ASP A N 1
ATOM 805 C CA . ASP A 1 102 ? 24.621 6.033 -32.843 1.00 91.88 102 ASP A CA 1
ATOM 806 C C . ASP A 1 102 ? 25.903 5.449 -32.272 1.00 91.88 102 ASP A C 1
ATOM 808 O O . ASP A 1 102 ? 26.407 5.947 -31.266 1.00 91.88 102 ASP A O 1
ATOM 812 N N . ASN A 1 103 ? 26.469 4.444 -32.933 1.00 92.50 103 ASN A N 1
ATOM 813 C CA . ASN A 1 103 ? 27.794 3.949 -32.585 1.00 92.50 103 ASN A CA 1
ATOM 814 C C . ASN A 1 103 ? 28.789 4.297 -33.713 1.00 92.50 103 ASN A C 1
ATOM 816 O O . ASN A 1 103 ? 28.720 3.697 -34.792 1.00 92.50 103 ASN A O 1
ATOM 820 N N . PRO A 1 104 ? 29.721 5.246 -33.491 1.00 88.62 104 PRO A N 1
ATOM 821 C CA . PRO A 1 104 ? 30.701 5.627 -34.505 1.00 88.62 104 PRO A CA 1
ATOM 822 C C . PRO A 1 104 ? 31.699 4.502 -34.815 1.00 88.62 104 PRO A C 1
ATOM 824 O O . PRO A 1 104 ? 32.122 4.372 -35.963 1.00 88.62 104 PRO A O 1
ATOM 827 N N . GLU A 1 105 ? 32.036 3.654 -33.840 1.00 89.88 105 GLU A N 1
ATOM 828 C CA . GLU A 1 105 ? 32.936 2.512 -34.042 1.00 89.88 105 GLU A CA 1
ATOM 829 C C . GLU A 1 105 ? 32.299 1.465 -34.959 1.00 89.88 105 GLU A C 1
ATOM 831 O O . GLU A 1 105 ? 32.957 0.925 -35.848 1.00 89.88 105 GLU A O 1
ATOM 836 N N . TRP A 1 106 ? 30.993 1.224 -34.811 1.00 89.62 106 TRP A N 1
ATOM 837 C CA . TRP A 1 106 ? 30.255 0.332 -35.709 1.00 89.62 106 TRP A CA 1
ATOM 838 C C . TRP A 1 106 ? 30.203 0.879 -37.130 1.00 89.62 106 TRP A C 1
ATOM 840 O O . TRP A 1 106 ? 30.388 0.118 -38.078 1.00 89.62 106 TRP A O 1
ATOM 850 N N . ARG A 1 107 ? 30.004 2.194 -37.293 1.00 88.88 107 ARG A N 1
ATOM 851 C CA . ARG A 1 107 ? 30.048 2.838 -38.614 1.00 88.88 107 ARG A CA 1
ATOM 852 C C . ARG A 1 107 ? 31.420 2.677 -39.268 1.00 88.88 107 ARG A C 1
ATOM 854 O O . ARG A 1 107 ? 31.485 2.308 -40.437 1.00 88.88 107 ARG A O 1
ATOM 861 N N . ALA A 1 108 ? 32.502 2.881 -38.514 1.00 89.81 108 ALA A N 1
ATOM 862 C CA . ALA A 1 108 ? 33.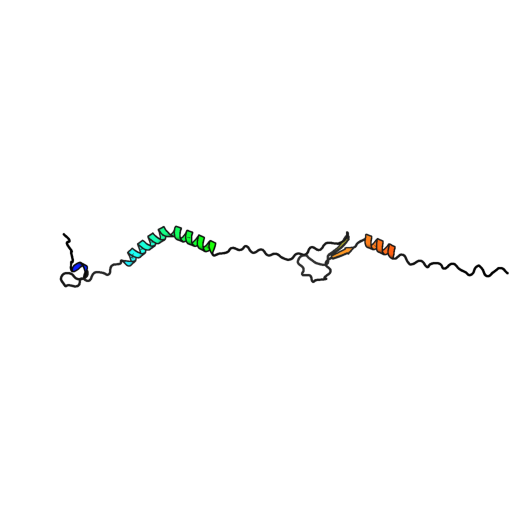863 2.666 -39.004 1.00 89.81 108 ALA A CA 1
ATOM 863 C C . ALA A 1 108 ? 34.108 1.199 -39.399 1.00 89.81 108 ALA A C 1
ATOM 865 O O . ALA A 1 108 ? 34.660 0.923 -40.462 1.00 89.81 108 ALA A O 1
ATOM 866 N N . ARG A 1 109 ? 33.640 0.245 -38.586 1.00 89.31 109 ARG A N 1
ATOM 867 C CA . ARG A 1 109 ? 33.774 -1.188 -38.873 1.00 89.31 109 ARG A CA 1
ATOM 868 C C . ARG A 1 109 ? 32.981 -1.622 -40.103 1.00 89.31 109 ARG A C 1
ATOM 870 O O . ARG A 1 109 ? 33.482 -2.419 -40.888 1.00 89.31 109 ARG A O 1
ATOM 877 N N . LEU A 1 110 ? 31.773 -1.093 -40.293 1.00 90.50 110 LEU A N 1
ATOM 878 C CA . LEU A 1 110 ? 30.980 -1.338 -41.499 1.00 90.50 110 LEU A CA 1
ATOM 879 C C . LEU A 1 110 ? 31.668 -0.786 -42.750 1.00 90.50 110 LEU A C 1
ATOM 881 O O . LEU A 1 110 ? 31.663 -1.461 -43.771 1.00 90.50 110 LEU A O 1
ATOM 885 N N . ALA A 1 111 ? 32.297 0.390 -42.666 1.00 89.88 111 ALA A N 1
ATOM 886 C CA . ALA A 1 111 ? 33.044 0.961 -43.785 1.00 89.88 111 ALA A CA 1
ATOM 887 C C . ALA A 1 111 ? 34.240 0.083 -44.193 1.00 89.88 111 ALA A C 1
ATOM 889 O O . ALA A 1 111 ? 34.447 -0.134 -45.379 1.00 89.88 111 ALA A O 1
ATOM 890 N N . LEU A 1 112 ? 34.969 -0.480 -43.221 1.00 90.19 112 LEU A N 1
ATOM 891 C CA . LEU A 1 112 ? 36.074 -1.413 -43.486 1.00 90.19 112 LEU A CA 1
ATOM 892 C C . LEU A 1 112 ? 35.609 -2.718 -44.151 1.00 90.19 112 LEU A C 1
ATOM 894 O O . LEU A 1 112 ? 36.324 -3.280 -44.971 1.00 90.19 112 LEU A O 1
ATOM 898 N N . LEU A 1 113 ? 34.424 -3.215 -43.788 1.00 90.00 113 LEU A N 1
ATOM 899 C CA . LEU A 1 113 ? 33.842 -4.424 -44.386 1.00 90.00 113 LEU A CA 1
ATOM 900 C C . LEU A 1 113 ? 33.215 -4.169 -45.763 1.00 90.00 113 LEU A C 1
ATOM 902 O O . LEU A 1 113 ? 33.011 -5.114 -46.516 1.00 90.00 113 LEU A O 1
ATOM 906 N N . ALA A 1 114 ? 32.883 -2.915 -46.068 1.00 84.38 114 ALA A N 1
ATOM 907 C CA . ALA A 1 114 ? 32.318 -2.499 -47.345 1.00 84.38 114 ALA A CA 1
ATOM 908 C C . ALA A 1 114 ? 33.387 -2.245 -48.424 1.00 84.38 114 ALA A C 1
ATOM 910 O O . ALA A 1 114 ? 33.022 -1.839 -49.528 1.00 84.38 114 ALA A O 1
ATOM 911 N N . GLU A 1 115 ? 34.674 -2.472 -48.120 1.00 69.94 115 GLU A N 1
ATOM 912 C CA . GLU A 1 115 ? 35.743 -2.458 -49.121 1.00 69.94 115 GLU A CA 1
ATOM 913 C C . GLU A 1 115 ? 35.334 -3.388 -50.283 1.00 69.94 115 GLU A C 1
ATOM 915 O O . GLU A 1 115 ? 35.047 -4.567 -50.042 1.00 69.94 115 GLU A O 1
ATOM 920 N N . PRO A 1 116 ? 35.227 -2.878 -51.524 1.00 60.34 116 PRO A N 1
ATOM 921 C CA . PRO A 1 116 ? 34.731 -3.664 -52.639 1.00 60.34 116 PRO A CA 1
ATOM 922 C C . PRO A 1 116 ? 35.667 -4.841 -52.884 1.00 60.34 116 PRO A C 1
ATOM 924 O O . PRO A 1 116 ? 36.887 -4.691 -52.864 1.00 60.34 116 PRO A O 1
ATOM 927 N N . GLU A 1 117 ? 35.082 -6.001 -53.162 1.00 59.97 117 GLU A N 1
ATOM 928 C CA . GLU A 1 117 ? 35.758 -7.163 -53.724 1.00 59.97 117 GLU A CA 1
ATOM 929 C C . GLU A 1 117 ? 36.554 -6.721 -54.969 1.00 59.97 117 GLU A C 1
ATOM 931 O O . GLU A 1 117 ? 36.011 -6.558 -56.063 1.00 59.97 117 GLU A O 1
ATOM 936 N N . ALA A 1 118 ? 37.843 -6.415 -54.784 1.00 53.19 118 ALA A N 1
ATOM 937 C CA . ALA A 1 118 ? 38.732 -6.055 -55.874 1.00 53.19 118 ALA A CA 1
ATOM 938 C C . ALA A 1 118 ? 38.827 -7.273 -56.807 1.00 53.19 118 ALA A C 1
ATOM 940 O O . ALA A 1 118 ? 39.098 -8.378 -56.324 1.00 53.19 118 ALA A O 1
ATOM 941 N N . PRO A 1 119 ? 38.589 -7.115 -58.122 1.00 53.25 119 PRO A N 1
ATOM 942 C CA . PRO A 1 119 ? 38.568 -8.238 -59.040 1.00 53.25 119 PRO A CA 1
ATOM 943 C C . PRO A 1 119 ? 39.933 -8.919 -59.007 1.00 53.25 119 PRO A C 1
ATOM 945 O O . PRO A 1 119 ? 40.959 -8.298 -59.294 1.00 53.25 119 PRO A O 1
ATOM 948 N N . VAL A 1 120 ? 39.937 -10.201 -58.640 1.00 55.56 120 VAL A N 1
ATOM 949 C CA . VAL A 1 120 ? 41.099 -11.075 -58.777 1.00 55.56 120 VAL A CA 1
ATOM 950 C C . VAL A 1 120 ? 41.485 -11.040 -60.251 1.00 55.56 120 VAL A C 1
ATOM 952 O O . VAL A 1 120 ? 40.795 -11.603 -61.098 1.00 55.56 120 VAL A O 1
ATOM 955 N N . ALA A 1 121 ? 42.554 -10.311 -60.569 1.00 55.25 121 ALA A N 1
ATOM 956 C CA . ALA A 1 121 ? 43.124 -10.282 -61.901 1.00 55.25 121 ALA A CA 1
ATOM 957 C C . ALA A 1 121 ? 43.586 -11.703 -62.240 1.00 55.25 121 ALA A C 1
AT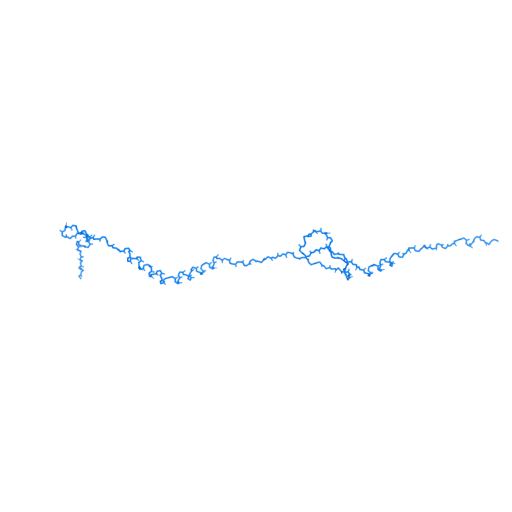OM 959 O O . ALA A 1 121 ? 44.622 -12.165 -61.764 1.00 55.25 121 ALA A O 1
ATOM 960 N N . THR A 1 122 ? 42.782 -12.414 -63.027 1.00 54.50 122 THR A N 1
ATOM 961 C CA . THR A 1 122 ? 43.182 -13.659 -63.679 1.00 54.50 122 THR A CA 1
ATOM 962 C C . THR A 1 122 ? 44.437 -13.355 -64.500 1.00 54.50 122 THR A C 1
ATOM 964 O O . THR A 1 122 ? 44.363 -12.494 -65.380 1.00 54.50 122 THR A O 1
ATOM 967 N N . PRO A 1 123 ? 45.597 -13.976 -64.222 1.00 56.47 123 PRO A N 1
ATOM 968 C CA . PRO A 1 123 ? 46.790 -13.723 -65.009 1.00 56.47 123 PRO A CA 1
ATOM 969 C C . PRO A 1 123 ? 46.552 -14.187 -66.448 1.00 56.47 123 PRO A C 1
ATOM 971 O O . PRO A 1 123 ? 46.144 -15.320 -66.709 1.00 56.47 123 PRO A O 1
ATOM 974 N N . ASP A 1 124 ? 46.780 -13.250 -67.360 1.00 52.78 124 ASP A N 1
ATOM 975 C CA . ASP A 1 124 ? 46.643 -13.372 -68.801 1.00 52.78 124 ASP A CA 1
ATOM 976 C C . ASP A 1 124 ? 47.531 -14.514 -69.329 1.00 52.78 124 ASP A C 1
ATOM 978 O O . ASP A 1 124 ? 48.761 -14.436 -69.328 1.00 52.78 124 ASP A O 1
ATOM 982 N N . SER A 1 125 ? 46.904 -15.616 -69.744 1.00 56.78 125 SER A N 1
ATOM 983 C CA . SER A 1 125 ? 47.576 -16.786 -70.329 1.00 56.78 125 SER A CA 1
ATOM 984 C C . SER A 1 125 ? 47.831 -16.625 -71.837 1.00 56.78 125 SER A C 1
ATOM 986 O O . SER A 1 125 ? 48.209 -17.585 -72.505 1.00 56.78 125 SER A O 1
ATOM 988 N N . ALA A 1 126 ? 47.694 -15.411 -72.383 1.00 56.28 126 ALA A N 1
ATOM 989 C CA . ALA A 1 126 ? 47.896 -15.129 -73.804 1.00 56.28 126 ALA A CA 1
ATOM 990 C C . ALA A 1 126 ? 49.364 -14.892 -74.229 1.00 56.28 126 ALA A C 1
ATOM 992 O O . ALA A 1 126 ? 49.641 -14.790 -75.421 1.00 56.28 126 ALA A O 1
ATOM 993 N N . ALA A 1 127 ? 50.336 -14.838 -73.309 1.00 52.28 127 ALA A N 1
ATOM 994 C CA . ALA A 1 127 ? 51.715 -14.447 -73.648 1.00 52.28 127 ALA A CA 1
ATOM 995 C C . ALA A 1 127 ? 52.659 -15.591 -74.102 1.00 52.28 127 ALA A C 1
ATOM 997 O O . ALA A 1 127 ? 53.843 -15.343 -74.319 1.00 52.28 127 ALA A O 1
ATOM 998 N N . LEU A 1 128 ? 52.184 -16.836 -74.258 1.00 54.81 128 LEU A N 1
ATOM 999 C CA . LEU A 1 128 ? 53.041 -18.002 -74.566 1.00 54.81 128 LEU A CA 1
ATOM 1000 C C . LEU A 1 128 ? 52.813 -18.667 -75.941 1.00 54.81 128 LEU A C 1
ATOM 1002 O O . LEU A 1 128 ? 53.453 -19.677 -76.215 1.00 54.81 128 LEU A O 1
ATOM 1006 N N . SER A 1 129 ? 51.987 -18.112 -76.843 1.00 53.69 129 SER A N 1
ATOM 1007 C CA . SER A 1 129 ? 51.754 -18.703 -78.186 1.00 53.69 129 SER A CA 1
ATOM 1008 C C . SER A 1 129 ? 52.555 -18.069 -79.337 1.00 53.69 129 SER A C 1
ATOM 1010 O O . SER A 1 129 ? 52.193 -18.236 -80.500 1.00 53.69 129 SER A O 1
ATOM 1012 N N . GLY A 1 130 ? 53.620 -17.321 -79.047 1.00 51.91 130 GLY A N 1
ATOM 1013 C CA . GLY A 1 130 ? 54.354 -16.552 -80.057 1.00 51.91 130 GLY A CA 1
ATOM 1014 C C . GLY A 1 130 ? 55.856 -16.802 -80.044 1.00 51.91 130 GLY A C 1
ATOM 1015 O O . GLY A 1 130 ? 56.614 -15.883 -79.739 1.00 51.91 130 GLY A O 1
ATOM 1016 N N . ARG A 1 131 ? 56.295 -18.031 -80.338 1.00 49.06 131 ARG A N 1
ATOM 1017 C CA . ARG A 1 131 ? 57.687 -18.308 -80.726 1.00 49.06 131 ARG A CA 1
ATOM 1018 C C . ARG A 1 131 ? 57.787 -19.650 -81.463 1.00 49.06 131 ARG A C 1
ATOM 1020 O O . ARG A 1 131 ? 58.181 -20.655 -80.880 1.00 49.06 131 ARG A O 1
ATOM 1027 N N . GLU A 1 132 ? 57.386 -19.631 -82.730 1.00 46.06 132 GLU A N 1
ATOM 1028 C CA . GLU A 1 132 ? 57.916 -20.527 -83.770 1.00 46.06 132 GLU A CA 1
ATOM 1029 C C . GLU A 1 132 ? 58.996 -19.778 -84.559 1.00 46.06 132 GLU A C 1
ATOM 1031 O O . GLU A 1 132 ? 58.830 -18.547 -84.748 1.00 46.06 132 GLU A O 1
#

Radius of gyration: 54.07 Å; chains: 1; bounding box: 114×35×156 Å

pLDDT: mean 82.61, std 13.95, range [46.06, 97.88]

Organism: Ectopseudomonas oleovorans (NCBI:txid301)

Secondary structure (DSSP, 8-state):
-------HHHH-TTEETTEE--PPPP-HHHHHHHHHHHHHHHHHHHHHHHHHHHHHHH-----------------SS--EEEEE---TT----TT---EEEE-HHHHHHHHHHT----------GGGGS---

Sequence (132 aa):
MKIRFSSSKEQQPTQDQGLQVLYAPGKRLAFKLRWYLILLAVLSPLLWLLGSWLLGALLVEAPAQLVLANTELRAREPAQVQQILVRPGERVEAGQVLVRLDNPEWRARLALLAEPEAPVATPDSAALSGRE